Protein AF-A0A1Y0VU43-F1 (afdb_monomer_lite)

pLDDT: mean 89.52, std 5.58, range [69.88, 97.38]

Structure (mmCIF, N/CA/C/O backbone):
data_AF-A0A1Y0VU43-F1
#
_entry.id   AF-A0A1Y0VU43-F1
#
loop_
_atom_site.group_PDB
_atom_site.id
_atom_site.type_symbol
_atom_site.label_atom_id
_atom_site.label_alt_id
_atom_site.label_comp_id
_atom_site.label_asym_id
_atom_site.label_entity_id
_atom_site.label_seq_id
_atom_site.pdbx_PDB_ins_code
_atom_site.Cartn_x
_atom_site.Cartn_y
_atom_site.Cartn_z
_atom_site.occupancy
_atom_site.B_iso_or_equiv
_atom_site.auth_seq_id
_atom_site.auth_comp_id
_atom_site.auth_asym_id
_atom_site.auth_atom_id
_atom_site.pdbx_PDB_model_num
ATOM 1 N N . MET A 1 1 ? -5.598 0.618 -3.774 1.00 80.62 1 MET A N 1
ATOM 2 C CA . MET A 1 1 ? -4.303 -0.078 -3.598 1.00 80.62 1 MET A CA 1
ATOM 3 C C . MET A 1 1 ? -4.292 -0.995 -2.387 1.00 80.62 1 MET A C 1
ATOM 5 O O . MET A 1 1 ? -3.506 -1.924 -2.408 1.00 80.62 1 MET A O 1
ATOM 9 N N . MET A 1 2 ? -5.125 -0.769 -1.364 1.00 92.06 2 MET A N 1
ATOM 10 C CA . MET A 1 2 ? -5.263 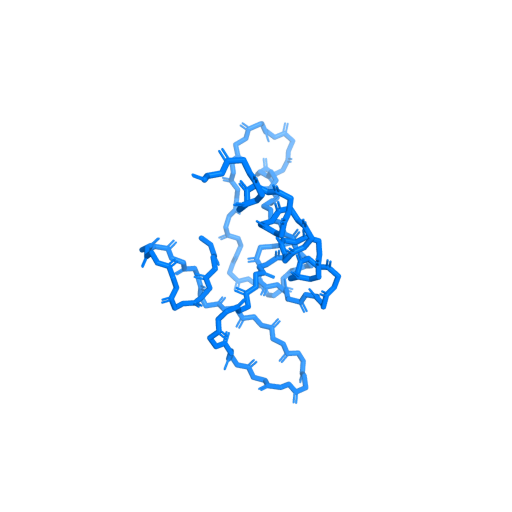-1.735 -0.275 1.00 92.06 2 MET A CA 1
ATOM 11 C C . MET A 1 2 ? -5.879 -3.034 -0.805 1.00 92.06 2 MET A C 1
ATOM 13 O O . MET A 1 2 ? -6.928 -2.992 -1.452 1.00 92.06 2 MET A O 1
ATOM 17 N N . TYR A 1 3 ? -5.215 -4.163 -0.578 1.00 92.06 3 TYR A N 1
ATOM 18 C CA . TYR A 1 3 ? -5.724 -5.459 -1.014 1.00 92.06 3 TYR A CA 1
ATOM 19 C C . TYR A 1 3 ? -7.000 -5.805 -0.239 1.00 92.06 3 TYR A C 1
ATOM 21 O O . TYR A 1 3 ? -7.045 -5.693 0.985 1.00 92.06 3 TYR A O 1
ATOM 29 N N . GLY A 1 4 ? -8.054 -6.189 -0.958 1.00 92.12 4 GLY A N 1
ATOM 30 C CA . GLY A 1 4 ? -9.370 -6.474 -0.381 1.00 92.12 4 GLY A CA 1
ATOM 31 C C . GLY A 1 4 ? -10.270 -5.254 -0.139 1.00 92.12 4 GLY A C 1
ATOM 32 O O . GLY A 1 4 ? -11.455 -5.451 0.100 1.00 92.12 4 GLY A O 1
ATOM 33 N N . GLU A 1 5 ? -9.773 -4.017 -0.292 1.00 92.44 5 GLU A N 1
ATOM 34 C CA . GLU A 1 5 ? -10.574 -2.790 -0.143 1.00 92.44 5 GLU A CA 1
ATOM 35 C C . GLU A 1 5 ? -10.582 -1.945 -1.431 1.00 92.44 5 GLU A C 1
ATOM 37 O O . GLU A 1 5 ? -9.560 -1.424 -1.895 1.00 92.44 5 GLU A O 1
ATOM 42 N N . GLY A 1 6 ? -11.770 -1.773 -2.019 1.00 90.56 6 GLY A N 1
ATOM 43 C CA . GLY A 1 6 ? -11.966 -1.080 -3.296 1.00 90.56 6 GLY A CA 1
ATOM 44 C C . GLY A 1 6 ? -11.730 -1.975 -4.520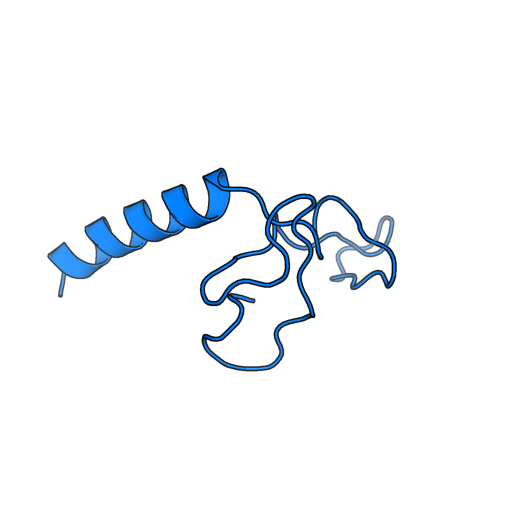 1.00 90.56 6 GLY A C 1
ATOM 45 O O . GLY A 1 6 ? -12.031 -3.165 -4.506 1.00 90.56 6 GLY A O 1
ATOM 46 N N . TYR A 1 7 ? -11.235 -1.395 -5.618 1.00 90.88 7 TYR A N 1
ATOM 47 C CA . TYR A 1 7 ? -11.041 -2.087 -6.899 1.00 90.88 7 TYR A CA 1
ATOM 48 C C . TYR A 1 7 ? -9.672 -1.785 -7.527 1.00 90.88 7 TYR A C 1
ATOM 50 O O . TYR A 1 7 ? -9.031 -0.787 -7.195 1.00 90.88 7 TYR A O 1
ATOM 58 N N . ARG A 1 8 ? -9.246 -2.634 -8.479 1.00 87.56 8 ARG A N 1
ATOM 59 C CA . ARG A 1 8 ? -7.996 -2.490 -9.262 1.00 87.56 8 ARG A CA 1
ATOM 60 C C . ARG A 1 8 ? -6.725 -2.403 -8.401 1.00 87.56 8 ARG A C 1
ATOM 62 O O . ARG A 1 8 ? -5.814 -1.634 -8.702 1.00 87.56 8 ARG A O 1
ATOM 69 N N . TYR A 1 9 ? -6.662 -3.176 -7.321 1.00 86.75 9 TYR A N 1
ATOM 70 C CA . TYR A 1 9 ? -5.404 -3.430 -6.622 1.00 86.75 9 TYR A CA 1
ATOM 71 C C . TYR A 1 9 ? -4.596 -4.502 -7.367 1.00 86.75 9 TYR A C 1
ATOM 73 O O . TYR A 1 9 ? -5.156 -5.379 -8.023 1.00 86.75 9 TYR A O 1
ATOM 81 N N . ALA A 1 10 ? -3.274 -4.390 -7.295 1.00 84.88 10 ALA A N 1
ATOM 82 C CA . ALA A 1 10 ? -2.358 -5.399 -7.808 1.00 84.88 10 ALA A CA 1
ATOM 83 C C . ALA A 1 10 ? -2.190 -6.525 -6.790 1.00 84.88 10 ALA A C 1
ATOM 85 O O . ALA A 1 10 ? -2.391 -6.284 -5.598 1.00 84.88 10 ALA A O 1
ATOM 86 N N . GLN A 1 11 ? -1.735 -7.690 -7.250 1.00 87.31 11 GLN A N 1
ATOM 87 C CA . GLN A 1 11 ? -1.213 -8.712 -6.348 1.00 87.31 11 GLN A CA 1
ATOM 88 C C . GLN A 1 11 ? -0.014 -8.147 -5.580 1.00 87.31 11 GLN A C 1
ATOM 90 O O . GLN A 1 11 ? 0.917 -7.610 -6.193 1.00 87.31 11 GLN A O 1
ATOM 95 N N . GLN A 1 12 ? -0.058 -8.274 -4.261 1.00 90.06 12 GLN A N 1
ATOM 96 C CA . GLN A 1 12 ? 0.966 -7.764 -3.356 1.00 90.06 12 GLN A CA 1
ATOM 97 C C . GLN A 1 12 ? 1.920 -8.882 -2.926 1.00 90.06 12 GLN A C 1
ATOM 99 O O . GLN A 1 12 ? 1.639 -10.073 -3.084 1.00 90.06 12 GLN A O 1
ATOM 104 N N . TYR A 1 13 ? 3.087 -8.493 -2.424 1.00 90.25 13 TYR A N 1
ATOM 105 C CA . TYR A 1 13 ? 4.135 -9.408 -2.008 1.00 90.25 13 TYR A CA 1
ATOM 106 C C . TYR A 1 13 ? 4.607 -9.116 -0.584 1.00 90.25 13 TYR A C 1
ATOM 108 O O . TYR A 1 13 ? 5.125 -8.042 -0.269 1.00 90.25 13 TYR A O 1
ATOM 116 N N . SER A 1 14 ? 4.516 -10.152 0.247 1.00 88.56 14 SER A N 1
ATOM 117 C CA . SER A 1 14 ? 5.153 -10.250 1.554 1.00 88.56 14 SER A CA 1
ATOM 118 C C . SER A 1 14 ? 6.054 -11.480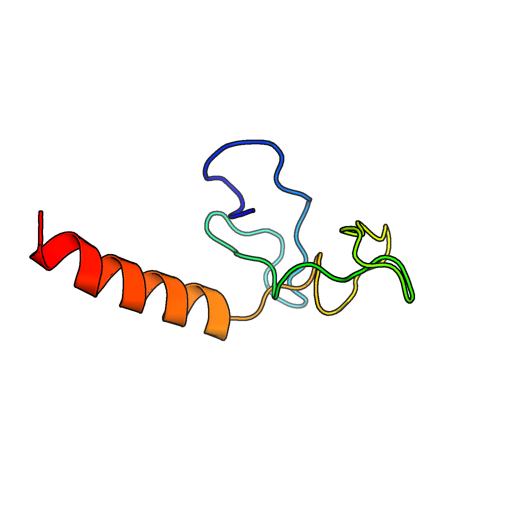 1.575 1.00 88.56 14 SER A C 1
ATOM 120 O O . SER A 1 14 ? 5.603 -12.593 1.299 1.00 88.56 14 SER A O 1
ATOM 122 N N . VAL A 1 15 ? 7.326 -11.284 1.934 1.00 86.12 15 VAL A N 1
ATOM 123 C CA . VAL A 1 15 ? 8.356 -12.342 1.936 1.00 86.12 15 VAL A CA 1
ATOM 124 C C . VAL A 1 15 ? 7.957 -13.535 2.807 1.00 86.12 15 VAL A C 1
ATOM 126 O O . VAL A 1 15 ? 8.221 -14.678 2.449 1.00 86.12 15 VAL A O 1
ATOM 129 N N . SER A 1 16 ? 7.362 -13.274 3.972 1.00 86.69 16 SER A N 1
ATOM 130 C CA . SER A 1 16 ? 7.164 -14.286 5.015 1.00 86.69 16 SER A CA 1
ATOM 131 C C . SER A 1 16 ? 5.711 -14.689 5.232 1.00 86.69 16 SER A C 1
ATOM 133 O O . SER A 1 16 ? 5.468 -15.741 5.816 1.00 86.69 16 SER A O 1
ATOM 135 N N . SER A 1 17 ? 4.754 -13.857 4.815 1.00 89.50 17 SER A N 1
ATOM 136 C CA . SER A 1 17 ? 3.359 -13.993 5.256 1.00 89.50 17 SER A CA 1
ATOM 137 C C . SER A 1 17 ? 2.365 -14.270 4.123 1.00 89.50 17 SER A C 1
ATOM 139 O O . SER A 1 17 ? 1.209 -14.570 4.405 1.00 89.50 17 SER A O 1
ATOM 141 N N . GLY A 1 18 ? 2.806 -14.223 2.860 1.00 89.50 18 GLY A N 1
ATOM 142 C CA . GLY A 1 18 ? 1.912 -14.326 1.702 1.00 89.50 18 GLY A CA 1
ATOM 143 C C . GLY A 1 18 ? 1.026 -13.086 1.521 1.00 89.50 18 GLY A C 1
ATOM 144 O O . GLY A 1 18 ? 1.275 -12.056 2.140 1.00 89.50 18 GLY A O 1
ATOM 145 N N . GLU A 1 19 ? 0.020 -13.184 0.649 1.00 89.94 19 GLU A N 1
ATOM 146 C CA . GLU A 1 19 ? -0.941 -12.101 0.369 1.00 89.94 19 GLU A CA 1
ATOM 147 C C . GLU A 1 19 ? -1.979 -11.991 1.502 1.00 89.94 19 GLU A C 1
ATOM 149 O O . GLU A 1 19 ? -2.525 -13.004 1.952 1.00 89.94 19 GLU A O 1
ATOM 154 N N . ILE A 1 20 ? -2.242 -10.775 1.987 1.00 92.06 20 ILE A N 1
ATOM 155 C CA . ILE A 1 20 ? -3.049 -10.508 3.187 1.00 92.06 20 ILE A CA 1
ATOM 156 C C . ILE A 1 20 ? -4.046 -9.374 2.934 1.00 92.06 20 ILE A C 1
ATOM 158 O O . ILE A 1 20 ? -3.686 -8.261 2.555 1.00 92.06 20 ILE A O 1
ATOM 162 N N . VAL A 1 21 ? -5.325 -9.611 3.246 1.00 92.19 21 VAL A N 1
ATOM 163 C CA . VAL A 1 21 ? -6.371 -8.570 3.214 1.00 92.19 21 VAL A CA 1
ATOM 164 C C . VAL A 1 21 ? -6.018 -7.406 4.141 1.00 92.19 21 VAL A C 1
ATOM 166 O O . VAL A 1 21 ? -5.708 -7.599 5.314 1.00 92.19 21 VAL A O 1
ATOM 169 N N . GLY A 1 22 ? -6.097 -6.187 3.610 1.00 91.19 22 GLY A N 1
ATOM 170 C CA . GLY A 1 22 ? -5.740 -4.953 4.307 1.00 91.19 22 GLY A CA 1
ATOM 171 C C . GLY A 1 22 ? -4.289 -4.515 4.104 1.00 91.19 22 GLY A C 1
ATOM 172 O O . GLY A 1 22 ? -3.912 -3.440 4.576 1.00 91.19 22 GLY A O 1
ATOM 173 N N . GLU A 1 23 ? -3.470 -5.296 3.396 1.00 93.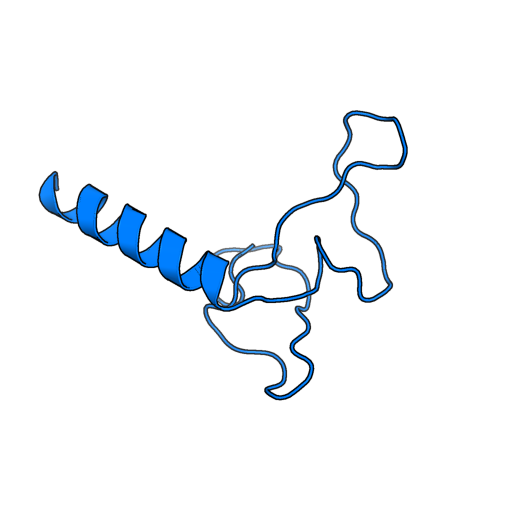06 23 GLU A N 1
ATOM 174 C CA . GLU A 1 23 ? -2.107 -4.885 3.086 1.00 93.06 23 GLU A CA 1
ATOM 175 C C . GLU A 1 23 ? -2.065 -3.729 2.079 1.00 93.06 23 GLU A C 1
ATOM 177 O O . GLU A 1 23 ? -2.940 -3.574 1.220 1.00 93.06 23 GLU A O 1
ATOM 182 N N . ILE A 1 24 ? -1.047 -2.879 2.218 1.00 92.56 24 ILE A N 1
ATOM 183 C CA . ILE A 1 24 ? -0.859 -1.675 1.410 1.00 92.56 24 ILE A CA 1
ATOM 184 C C . ILE A 1 24 ? 0.568 -1.717 0.850 1.00 92.56 24 ILE A C 1
ATOM 186 O O . ILE A 1 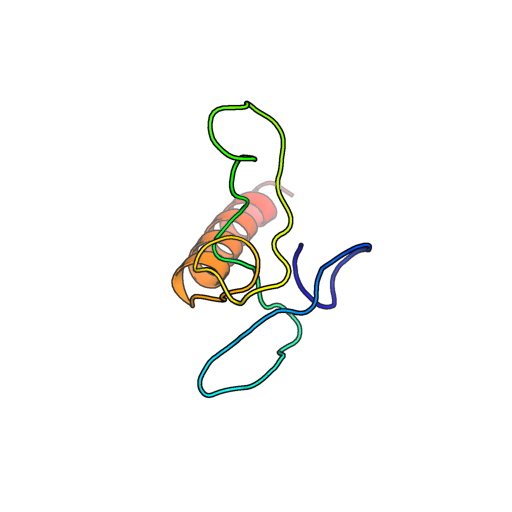24 ? 1.497 -1.901 1.646 1.00 92.56 24 ILE A O 1
ATOM 190 N N . PRO A 1 25 ? 0.765 -1.506 -0.467 1.00 91.00 25 PRO A N 1
ATOM 191 C CA . PRO A 1 25 ? 2.10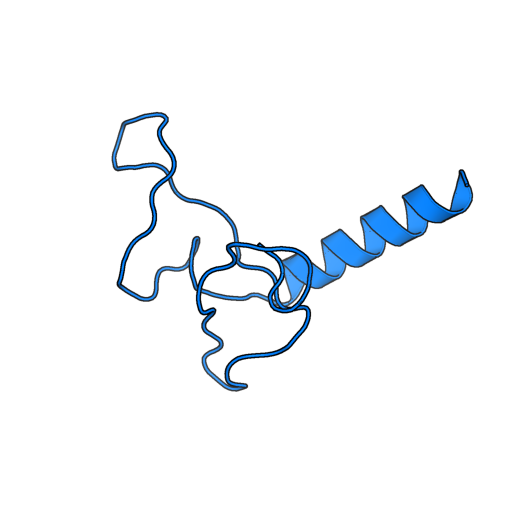4 -1.412 -1.036 1.00 91.00 25 PRO A CA 1
ATOM 192 C C . PRO A 1 25 ? 2.895 -0.277 -0.391 1.00 91.00 25 PRO A C 1
ATOM 194 O O . PRO A 1 25 ? 2.332 0.692 0.137 1.00 91.00 25 PRO A O 1
ATOM 197 N N . VAL A 1 26 ? 4.217 -0.359 -0.481 1.00 91.50 26 VAL A N 1
ATOM 198 C CA . VAL A 1 26 ? 5.107 0.727 -0.057 1.00 91.50 26 VAL A CA 1
ATOM 199 C C . VAL A 1 26 ? 4.762 2.047 -0.763 1.00 91.50 26 VAL A C 1
ATOM 201 O O . VAL A 1 26 ? 4.772 3.102 -0.125 1.00 91.50 26 VAL A O 1
ATOM 204 N N . GLY A 1 27 ? 4.402 2.001 -2.048 1.00 89.38 27 GLY A N 1
ATOM 205 C CA . GLY A 1 27 ? 3.982 3.168 -2.815 1.00 89.38 27 GLY A CA 1
ATOM 206 C C . GLY A 1 27 ? 3.710 2.879 -4.292 1.00 89.38 27 GLY A C 1
ATOM 207 O O . GLY A 1 27 ? 3.287 1.795 -4.676 1.00 89.38 27 GLY A O 1
ATOM 208 N N . ILE A 1 28 ? 3.928 3.895 -5.125 1.00 88.56 28 ILE A N 1
ATOM 209 C CA . ILE A 1 28 ? 3.926 3.812 -6.591 1.00 88.56 28 ILE A CA 1
ATOM 210 C C . ILE A 1 28 ? 5.269 4.379 -7.046 1.00 88.56 28 ILE A C 1
ATOM 212 O O . ILE A 1 28 ? 5.719 5.381 -6.491 1.00 88.56 28 ILE A O 1
ATOM 216 N N . GLU A 1 29 ? 5.908 3.748 -8.027 1.00 88.00 29 GLU A N 1
ATOM 217 C CA . GLU A 1 29 ? 7.096 4.311 -8.672 1.00 88.00 29 GLU A CA 1
ATOM 218 C C . GLU A 1 29 ? 6.758 4.990 -9.996 1.00 88.00 29 GLU A C 1
ATOM 220 O O . GLU A 1 29 ? 5.741 4.700 -10.633 1.00 88.00 29 GLU A O 1
ATOM 225 N N . THR A 1 30 ? 7.627 5.913 -10.392 1.00 91.56 30 THR A N 1
ATOM 226 C CA . THR A 1 30 ? 7.583 6.566 -11.694 1.00 91.56 30 THR A CA 1
ATOM 227 C C . THR A 1 30 ? 8.114 5.645 -12.786 1.00 91.56 30 THR A C 1
ATOM 229 O O . THR A 1 30 ? 8.981 4.803 -12.546 1.00 91.56 30 THR A O 1
ATOM 232 N N . ASN A 1 31 ? 7.618 5.818 -14.010 1.00 91.44 31 ASN A N 1
ATOM 233 C CA . ASN A 1 31 ? 8.171 5.148 -15.176 1.00 91.44 31 ASN A CA 1
ATOM 234 C C . ASN A 1 31 ? 9.480 5.835 -15.563 1.00 91.44 31 ASN A C 1
ATOM 236 O O . ASN A 1 31 ? 9.470 6.887 -16.208 1.00 91.44 31 ASN A O 1
ATOM 240 N N . GLU A 1 32 ? 10.598 5.249 -15.144 1.00 89.69 32 GLU A N 1
ATOM 241 C CA . GLU A 1 32 ? 11.935 5.801 -15.356 1.00 89.69 32 GLU A CA 1
ATOM 242 C C . GLU A 1 32 ? 12.005 7.272 -14.892 1.00 89.69 32 GLU A C 1
ATOM 244 O O . GLU A 1 32 ? 11.651 7.595 -13.756 1.00 89.69 32 GLU A O 1
ATOM 249 N N . ASN A 1 33 ? 12.430 8.173 -15.781 1.00 94.12 33 ASN A N 1
ATOM 250 C CA . ASN A 1 33 ? 12.555 9.608 -15.529 1.00 94.12 33 ASN A CA 1
ATOM 251 C C . ASN A 1 33 ? 11.289 10.403 -15.905 1.00 94.12 33 ASN A C 1
ATOM 253 O O . ASN A 1 33 ? 11.348 11.626 -16.031 1.00 94.12 33 ASN A O 1
ATOM 257 N N . THR A 1 34 ? 10.163 9.731 -16.153 1.00 94.81 34 THR A N 1
ATOM 258 C CA . THR A 1 34 ? 8.892 10.385 -16.494 1.00 94.81 34 THR A CA 1
ATOM 259 C C . THR A 1 34 ? 8.010 10.544 -15.259 1.00 94.81 34 THR A C 1
ATOM 261 O O . THR A 1 34 ? 8.051 9.717 -14.357 1.00 94.81 34 THR A O 1
ATOM 264 N N . ASP A 1 35 ? 7.154 11.564 -15.229 1.00 92.88 35 ASP A N 1
ATOM 265 C CA . ASP A 1 35 ? 6.149 11.743 -14.166 1.00 92.88 35 ASP A CA 1
ATOM 266 C C . ASP A 1 35 ? 4.870 10.933 -14.455 1.00 92.88 35 ASP A C 1
ATOM 268 O O . ASP A 1 35 ? 3.754 11.448 -14.468 1.00 92.88 35 ASP A O 1
ATOM 272 N N . MET A 1 36 ? 5.040 9.656 -14.805 1.00 94.38 36 MET A N 1
ATOM 273 C CA . MET A 1 36 ? 3.942 8.728 -15.083 1.00 94.38 36 MET A CA 1
ATOM 274 C C . MET A 1 36 ? 4.015 7.544 -14.121 1.00 94.38 36 MET A C 1
ATOM 276 O O . MET A 1 36 ? 5.110 7.031 -13.892 1.00 94.38 36 MET A O 1
ATOM 280 N N . PRO A 1 37 ? 2.883 7.067 -13.575 1.00 89.31 37 PRO A N 1
ATOM 281 C CA . PRO A 1 37 ? 2.879 5.895 -12.709 1.00 89.31 37 PRO A CA 1
ATOM 282 C C . PRO A 1 37 ? 3.334 4.649 -13.473 1.00 89.31 37 PRO A C 1
ATOM 284 O O . PRO A 1 37 ? 2.975 4.449 -14.636 1.00 89.31 37 PRO A O 1
ATOM 287 N N . TYR A 1 38 ? 4.093 3.794 -12.795 1.00 88.44 38 TYR A N 1
ATOM 288 C CA . TYR A 1 38 ? 4.612 2.552 -13.346 1.00 88.44 38 TYR A CA 1
ATOM 289 C C . TYR A 1 38 ? 4.233 1.342 -12.493 1.00 88.44 38 TYR A C 1
ATOM 291 O O . TYR A 1 38 ? 4.131 1.407 -11.266 1.00 88.44 38 TYR A O 1
ATOM 299 N N . TRP A 1 39 ? 3.995 0.227 -13.183 1.00 87.12 39 TRP A N 1
ATOM 300 C CA . TRP A 1 39 ? 3.466 -1.015 -12.627 1.00 87.12 39 TRP A CA 1
ATOM 301 C C . TRP A 1 39 ? 4.333 -2.196 -13.063 1.00 87.12 39 TRP A C 1
ATOM 303 O O . TRP A 1 39 ? 3.951 -2.949 -13.965 1.00 87.12 39 TRP A O 1
ATOM 313 N N . PRO A 1 40 ? 5.526 -2.353 -12.469 1.00 83.88 40 PRO A N 1
ATOM 314 C CA . PRO A 1 40 ? 6.441 -3.416 -12.848 1.00 83.88 40 PRO A CA 1
ATOM 315 C C . PRO A 1 40 ? 5.868 -4.800 -12.549 1.00 83.88 40 PRO A C 1
ATOM 317 O O . PRO A 1 40 ? 5.139 -5.035 -11.581 1.00 83.88 40 PRO A O 1
ATOM 320 N N . PHE A 1 41 ? 6.263 -5.760 -13.382 1.00 80.38 41 PHE A N 1
ATOM 321 C CA . PHE A 1 41 ? 5.898 -7.160 -13.193 1.00 80.38 41 PHE A CA 1
ATOM 322 C C . PHE A 1 41 ? 6.693 -7.826 -12.061 1.00 80.38 41 PHE A C 1
ATOM 324 O O . PHE A 1 41 ? 6.164 -8.709 -11.379 1.00 80.38 41 PHE A O 1
ATOM 331 N N . PHE A 1 42 ? 7.945 -7.406 -11.862 1.00 81.44 42 PHE A N 1
ATOM 332 C CA . PHE A 1 42 ? 8.844 -7.936 -10.840 1.00 81.44 42 PHE A CA 1
ATOM 333 C C . PHE A 1 42 ? 8.502 -7.394 -9.451 1.00 81.44 42 PHE A C 1
ATOM 335 O O . PHE A 1 42 ? 7.908 -6.327 -9.312 1.00 81.44 42 PHE A O 1
ATOM 342 N N . ASN A 1 43 ? 8.874 -8.152 -8.420 1.00 73.44 43 ASN A N 1
ATOM 343 C CA . ASN A 1 43 ? 8.741 -7.695 -7.047 1.00 73.44 43 ASN A CA 1
ATOM 344 C C . ASN A 1 43 ? 9.764 -6.583 -6.788 1.00 73.44 43 ASN A C 1
ATOM 346 O O . ASN A 1 43 ? 10.963 -6.845 -6.697 1.00 73.44 43 ASN A O 1
ATOM 350 N N . ASN A 1 44 ? 9.280 -5.350 -6.733 1.00 73.75 44 ASN A N 1
ATOM 351 C CA . ASN A 1 44 ? 10.054 -4.164 -6.422 1.00 73.75 44 ASN A CA 1
ATOM 352 C C . ASN A 1 44 ? 9.569 -3.561 -5.102 1.00 73.75 44 ASN A C 1
ATOM 354 O O . ASN A 1 44 ? 8.412 -3.729 -4.709 1.00 73.75 44 ASN A O 1
ATOM 358 N N . ALA A 1 45 ? 10.450 -2.802 -4.458 1.00 74.38 45 ALA A N 1
ATOM 359 C CA . ALA A 1 45 ? 10.187 -2.263 -3.134 1.00 74.38 45 ALA A CA 1
ATOM 360 C C . ALA A 1 45 ? 9.018 -1.275 -3.075 1.00 74.38 45 ALA A C 1
ATOM 362 O O . ALA A 1 45 ? 8.606 -0.954 -1.977 1.00 74.38 45 ALA A O 1
ATOM 363 N N . THR A 1 46 ? 8.504 -0.755 -4.195 1.00 83.19 46 THR A N 1
ATOM 364 C CA . THR A 1 46 ? 7.462 0.284 -4.199 1.00 83.19 46 THR A CA 1
ATOM 365 C C . THR A 1 46 ? 6.077 -0.266 -4.538 1.00 83.19 46 THR A C 1
ATOM 367 O O . THR A 1 46 ? 5.181 -0.156 -3.707 1.00 83.19 46 THR A O 1
ATOM 370 N N . TYR A 1 47 ? 5.876 -0.854 -5.722 1.00 85.44 47 TYR A N 1
ATOM 371 C CA . TYR A 1 47 ? 4.536 -1.187 -6.233 1.00 85.44 47 TYR A CA 1
ATOM 372 C C . TYR A 1 47 ? 3.951 -2.492 -5.677 1.00 85.44 47 TYR A C 1
ATOM 374 O O . TYR A 1 47 ? 2.732 -2.582 -5.508 1.00 85.44 47 TYR A O 1
ATOM 382 N N . LYS A 1 48 ? 4.791 -3.503 -5.427 1.00 88.12 48 LYS A N 1
ATOM 383 C CA . LYS A 1 48 ? 4.332 -4.830 -4.982 1.00 88.12 48 LYS A CA 1
ATOM 384 C C . LYS A 1 48 ? 4.693 -5.167 -3.546 1.00 88.12 48 LYS A C 1
ATOM 386 O O . LYS A 1 48 ? 3.957 -5.915 -2.913 1.00 88.12 48 LYS A O 1
ATOM 391 N N . GLU A 1 49 ? 5.820 -4.680 -3.044 1.00 90.81 49 GLU A N 1
ATOM 392 C CA . GLU A 1 49 ? 6.261 -5.032 -1.699 1.00 90.81 49 GLU A CA 1
ATOM 393 C C . GLU A 1 49 ? 5.412 -4.342 -0.623 1.00 90.81 49 GLU A C 1
ATOM 395 O O . GLU A 1 49 ? 5.019 -3.179 -0.758 1.00 90.81 49 GLU A O 1
ATOM 400 N N . VAL A 1 50 ? 5.145 -5.066 0.463 1.00 91.38 50 VAL A N 1
ATOM 401 C CA . VAL A 1 50 ? 4.337 -4.600 1.594 1.00 91.38 50 VAL A CA 1
ATOM 402 C C . VAL A 1 50 ? 5.187 -4.467 2.843 1.00 91.38 50 VAL A C 1
ATOM 404 O O . VAL A 1 50 ? 5.810 -5.428 3.294 1.00 91.38 50 VAL A O 1
ATOM 407 N N . TRP A 1 51 ? 5.142 -3.286 3.464 1.00 90.25 51 TRP A N 1
ATOM 408 C CA . TRP A 1 51 ? 5.814 -3.002 4.732 1.00 90.25 51 TRP A CA 1
ATOM 409 C C . TRP A 1 51 ? 4.811 -2.607 5.821 1.00 90.25 51 TRP A C 1
ATOM 411 O O . TRP A 1 51 ? 3.868 -1.848 5.590 1.00 90.25 51 TRP A O 1
ATOM 421 N N . ILE A 1 52 ? 5.071 -3.041 7.058 1.00 89.69 52 ILE A N 1
ATOM 422 C CA . ILE A 1 52 ? 4.192 -2.800 8.220 1.00 89.69 52 ILE A CA 1
ATOM 423 C C . ILE A 1 52 ? 3.982 -1.296 8.484 1.00 89.69 52 ILE A C 1
ATOM 425 O O . ILE A 1 52 ? 2.898 -0.867 8.884 1.00 89.69 52 ILE A O 1
ATOM 429 N N . GLY A 1 53 ? 5.006 -0.473 8.230 1.00 91.25 53 GLY A N 1
ATOM 430 C CA . GLY A 1 53 ? 4.969 0.963 8.516 1.00 91.25 53 GLY A CA 1
ATOM 431 C C . GLY A 1 53 ? 3.856 1.721 7.784 1.00 91.25 53 GLY A C 1
ATOM 432 O O . GLY A 1 53 ? 3.314 2.680 8.333 1.00 91.25 53 GLY A O 1
ATOM 433 N N . ASN A 1 54 ? 3.476 1.287 6.580 1.00 90.06 54 ASN A N 1
ATOM 434 C CA . ASN A 1 54 ? 2.452 1.964 5.784 1.00 90.06 54 ASN A CA 1
ATOM 435 C C . ASN A 1 54 ? 1.051 1.752 6.348 1.00 90.06 54 ASN A C 1
ATOM 437 O O . ASN A 1 54 ? 0.303 2.717 6.512 1.00 90.06 54 ASN A O 1
ATOM 441 N N . VAL A 1 55 ? 0.730 0.511 6.716 1.00 90.88 55 VAL A N 1
ATOM 442 C CA . VAL A 1 55 ? -0.535 0.177 7.380 1.00 90.88 55 VAL A CA 1
ATOM 443 C C . VAL A 1 55 ? -0.641 0.918 8.714 1.00 90.88 55 VAL A C 1
ATOM 445 O O . VAL A 1 55 ? -1.674 1.519 8.998 1.00 90.88 55 VAL A O 1
ATOM 448 N N . GLY A 1 56 ? 0.443 0.971 9.498 1.00 93.44 56 GLY A N 1
ATOM 449 C CA . GLY A 1 56 ? 0.473 1.723 10.757 1.00 93.44 56 GLY A CA 1
ATOM 450 C C . GLY A 1 56 ? 0.142 3.209 10.576 1.00 93.44 56 GLY A C 1
ATOM 451 O O . GLY A 1 56 ? -0.733 3.735 11.262 1.00 93.44 56 GLY A O 1
ATOM 452 N N . LYS A 1 57 ? 0.779 3.878 9.603 1.00 93.69 57 LYS A N 1
ATOM 453 C CA . LYS A 1 57 ? 0.493 5.287 9.278 1.00 93.69 57 LYS A CA 1
ATOM 454 C C . LYS A 1 57 ? -0.943 5.489 8.793 1.00 93.69 57 LYS A C 1
ATOM 456 O O . LYS A 1 57 ? -1.586 6.452 9.204 1.00 93.69 57 LYS A O 1
ATOM 461 N N . TRP A 1 58 ? -1.452 4.587 7.952 1.00 92.62 58 TRP A N 1
ATOM 462 C CA . TRP A 1 58 ? -2.838 4.629 7.484 1.00 92.62 58 TRP A CA 1
ATOM 463 C C . TRP A 1 58 ? -3.826 4.573 8.652 1.00 92.62 58 TRP A C 1
ATOM 465 O O . TRP A 1 58 ? -4.712 5.421 8.749 1.00 92.62 58 TRP A O 1
ATOM 475 N N . LEU A 1 59 ? -3.624 3.643 9.590 1.00 94.38 59 LEU A N 1
ATOM 476 C CA . LEU A 1 59 ? -4.448 3.534 10.794 1.00 94.38 59 LEU A CA 1
ATOM 477 C C . LEU A 1 59 ? -4.383 4.803 11.654 1.00 94.38 59 LEU A C 1
ATOM 479 O O . LEU A 1 59 ? -5.420 5.250 12.138 1.00 94.38 59 LEU A O 1
ATOM 483 N N . SER A 1 60 ? -3.206 5.422 11.804 1.00 96.06 60 SER A N 1
ATOM 484 C CA . SER A 1 60 ? -3.075 6.699 12.521 1.00 96.06 60 SER A CA 1
ATOM 485 C C . SER A 1 60 ? -3.873 7.828 11.861 1.00 96.06 60 SER A C 1
ATOM 487 O O . SER A 1 60 ? -4.569 8.565 12.553 1.00 96.06 60 SER A O 1
ATOM 489 N N . VAL A 1 61 ? -3.824 7.947 10.529 1.00 95.44 61 VAL A N 1
ATOM 490 C CA . VAL A 1 61 ? -4.601 8.958 9.788 1.00 95.44 61 VAL A CA 1
ATOM 491 C C . VAL A 1 61 ? -6.100 8.723 9.961 1.00 95.44 61 VAL A C 1
ATOM 493 O O . VAL A 1 61 ? -6.836 9.655 10.277 1.00 95.44 61 VAL A O 1
ATOM 496 N N . ILE A 1 62 ? -6.559 7.481 9.799 1.00 95.38 62 ILE A N 1
ATOM 497 C CA . ILE A 1 62 ? -7.974 7.131 9.962 1.00 95.38 62 ILE A CA 1
ATOM 498 C C . ILE A 1 62 ? -8.458 7.407 11.389 1.00 95.38 62 ILE A C 1
ATOM 500 O O . ILE A 1 62 ? -9.550 7.950 11.561 1.00 95.38 62 ILE A O 1
ATOM 504 N N . ALA A 1 63 ? -7.646 7.101 12.403 1.00 97.12 63 ALA A N 1
ATOM 505 C CA . ALA A 1 63 ? -7.972 7.390 13.795 1.00 97.12 63 ALA A CA 1
ATOM 506 C C . ALA A 1 63 ? -8.189 8.891 14.050 1.00 97.12 63 ALA A C 1
ATOM 508 O O . ALA A 1 63 ? -9.093 9.246 14.801 1.00 97.12 63 ALA A O 1
ATOM 509 N N . GLU A 1 64 ? -7.413 9.777 13.414 1.00 97.38 64 GLU A N 1
ATOM 510 C CA . GLU A 1 64 ? -7.653 11.224 13.490 1.00 97.38 64 GLU A CA 1
ATOM 511 C C . GLU A 1 64 ? -8.910 11.639 12.720 1.00 97.38 64 GLU A C 1
ATOM 513 O O . GLU A 1 64 ? -9.736 12.372 13.255 1.00 97.38 64 GLU A O 1
ATOM 518 N N . VAL A 1 65 ? -9.101 11.143 11.493 1.00 97.25 65 VAL A N 1
ATOM 519 C CA . VAL A 1 65 ? -10.253 11.504 10.647 1.00 97.25 65 VAL A CA 1
ATOM 520 C C . VAL A 1 65 ? -11.585 11.142 11.308 1.00 97.25 65 VAL A C 1
ATOM 522 O O . VAL A 1 65 ? -12.535 11.918 11.232 1.00 97.25 65 VAL A O 1
ATOM 525 N N . ILE A 1 66 ? -11.665 9.988 11.976 1.00 97.06 66 ILE A N 1
ATOM 526 C CA . ILE A 1 66 ? -12.899 9.530 12.630 1.00 97.06 66 ILE A CA 1
ATOM 527 C C . ILE A 1 66 ? -13.309 10.442 13.798 1.00 97.06 66 ILE A C 1
ATOM 529 O O . ILE A 1 66 ? -14.499 10.543 14.067 1.00 97.06 66 ILE A O 1
ATOM 533 N N . LYS A 1 67 ? -12.384 11.160 14.453 1.00 95.69 67 LYS A N 1
ATOM 534 C CA . LYS A 1 67 ? -12.729 12.101 15.542 1.00 95.69 67 LYS A CA 1
ATOM 535 C C . LYS A 1 67 ? -13.537 13.313 15.073 1.00 95.69 67 LYS A C 1
ATOM 537 O O . LYS A 1 67 ? -14.186 13.953 15.893 1.00 95.69 67 LYS A O 1
ATOM 542 N N . TYR A 1 68 ? -13.436 13.659 13.790 1.00 92.38 68 TYR A N 1
ATOM 543 C CA . TYR A 1 68 ? -14.122 14.806 13.187 1.00 92.38 68 TYR A CA 1
ATOM 544 C C . TYR A 1 68 ? -15.397 14.408 12.427 1.00 92.38 68 TYR A C 1
ATOM 546 O O . TYR A 1 68 ? -15.994 15.256 11.763 1.00 92.38 68 TYR A O 1
ATOM 554 N N . LYS A 1 69 ? -15.790 13.130 12.485 1.00 69.88 69 LYS A N 1
ATOM 555 C CA . LYS A 1 69 ? -17.094 12.641 12.024 1.00 69.88 69 LYS A CA 1
ATOM 556 C C . LYS A 1 69 ? -18.085 12.610 13.177 1.00 69.88 69 LYS A C 1
ATOM 558 O O . LYS A 1 69 ? -19.272 12.871 12.890 1.00 69.88 69 LYS A O 1
#

Sequence (69 aa):
MMYGEGYRYAQQYSVSSGEIVGEIPVGIETNENTDMPYWPFFNNATYKEVWIGNVGKWLSVIAEVIKYK

InterPro domains:
  IPR008928 Six-hairpin glycosidase superfamily [SSF48208] (1-66)
  IPR012341 Six-hairpin glycosidase-like superfamily [G3DSA:1.50.10.10] (1-68)

Foldseek 3Di:
DQAPPDDDADAADDPPDHGDHRFDAQAFDDPPPDPHTDDDPDDDRGRHYTDPVVSVVVVVVVVVVVVVD

Secondary structure (DSSP, 8-state):
--TTSSS-PPPPB-TTT-S-TT--BS--EESTTSSSEE--SS--TTTTBB-HHHHHHHHHHHHHHHTT-

Radius of gyration: 13.47 Å; chains: 1; bounding box: 30×29×32 Å

Organism: Pediococcus pentosaceus (NCBI:txid1255)